Protein AF-A0A2Z6MG93-F1 (afdb_monomer_lite)

Secondary structure (DSSP, 8-state):
------TT----TTHHHH--TTTT-SSPP--SSHHHHHHHHHHHHHHHHHHHHHHHS-HHHHS-HHHHHHHHHHHHHHHHHHHHHHHHHHHHS-HHHHH-GGGGHHHHHHHHHHHHHHHHS---HHHHHHHHHHHHHHH--TTHHHHHHHHHHHHHHHHHHHHHHTT-

Radius of gyration: 19.54 Å; chains: 1; bounding box: 42×48×61 Å

Foldseek 3Di:
DPDPPDPDDAQDQVLVVVADPQPLDDDDDDDDDPVRVVVVVVVVVVNVVSVCSLVVDDCPNNDDPVVVVVVVVLVVLLVVCVVVVVVLLVVQADVVCVVCVVVCVQLVVLLSSLLSCVVPPPDDSVVSLVVSLSSCSVPHDDCSSVSSSRSSVVSVVVVVVVVVVVVD

Sequence (168 aa):
MNERREAGYEFDNNKLLEYNHMSFGGPPVIVKTDEEANELLKNIQLESAIEEEVLAAPPKLVYSRLILRFTRKLLVAVRDRWDSHVPAINKVIPPSWQNEPGGKILELSILHLAMSEIAMLDTRHQIVINEAVDLAKRFCDGAAPRIINGCLRSFYRDLELEASNKRV

Organism: Trifolium subterraneum (NCBI:txid3900)

pLDDT: mean 88.38, std 11.36, range [34.81, 97.81]

InterPro domains:
  IPR006027 NusB/RsmB/TIM44 [PF01029] (104-157)
  IPR011605 NusB antitermination factor [PTHR11078] (1-163)
  IPR035926 NusB-like superfamily [G3DSA:1.10.940.10] (29-167)
  IPR035926 NusB-like superfamily [SSF48013] (63-160)

Structure (mmCIF, N/CA/C/O backbone):
data_AF-A0A2Z6MG93-F1
#
_entry.id   AF-A0A2Z6MG93-F1
#
loop_
_atom_site.group_PDB
_atom_site.id
_atom_site.type_symbol
_atom_site.label_atom_id
_atom_site.label_alt_id
_atom_site.label_comp_id
_atom_site.label_asym_id
_atom_site.label_entity_id
_atom_site.label_seq_id
_atom_site.pdbx_PDB_ins_code
_atom_site.Cartn_x
_atom_site.Cartn_y
_atom_site.Cartn_z
_atom_site.occupancy
_atom_site.B_iso_or_equiv
_atom_site.auth_seq_id
_atom_site.auth_comp_id
_atom_site.auth_asym_id
_atom_site.auth_atom_id
_atom_site.pdbx_PDB_model_num
ATOM 1 N N . MET A 1 1 ? 5.281 -18.670 11.951 1.00 34.81 1 MET A N 1
ATOM 2 C CA . MET A 1 1 ? 4.494 -19.775 12.532 1.00 34.81 1 MET A CA 1
ATOM 3 C C . MET A 1 1 ? 3.253 -19.107 13.099 1.00 34.81 1 MET A C 1
ATOM 5 O O . MET A 1 1 ? 3.373 -18.443 14.112 1.00 34.81 1 MET A O 1
ATOM 9 N N . ASN A 1 2 ? 2.123 -19.107 12.378 1.00 40.31 2 ASN A N 1
ATOM 10 C CA . ASN A 1 2 ? 0.874 -18.607 12.961 1.00 40.31 2 ASN A CA 1
ATOM 11 C C . ASN A 1 2 ? 0.477 -19.637 14.008 1.00 40.31 2 ASN A C 1
ATOM 13 O O . ASN A 1 2 ? -0.036 -20.699 13.645 1.00 40.31 2 ASN A O 1
ATOM 17 N N . GLU A 1 3 ? 0.782 -19.366 15.274 1.00 38.78 3 GLU A N 1
ATOM 18 C CA . GLU A 1 3 ? 0.130 -20.070 16.367 1.00 38.78 3 GLU A CA 1
ATOM 19 C C . GLU A 1 3 ? -1.368 -20.055 16.074 1.00 38.78 3 GLU A C 1
ATOM 21 O O . GLU A 1 3 ? -1.932 -19.033 15.664 1.00 38.78 3 GLU A O 1
ATOM 26 N N . ARG A 1 4 ? -1.990 -21.234 16.151 1.00 48.97 4 ARG A N 1
ATOM 27 C CA . ARG A 1 4 ? -3.434 -21.369 16.018 1.00 48.97 4 ARG A CA 1
ATOM 28 C C . ARG A 1 4 ? -4.021 -20.608 17.202 1.00 48.97 4 ARG A C 1
ATOM 30 O O . ARG A 1 4 ? -4.208 -21.212 18.250 1.00 48.97 4 ARG A O 1
ATOM 37 N N . ARG A 1 5 ? -4.261 -19.297 17.042 1.00 53.12 5 ARG A N 1
ATOM 38 C CA . ARG A 1 5 ? -5.193 -18.560 17.900 1.00 53.12 5 ARG A CA 1
ATOM 39 C C . ARG A 1 5 ? -6.425 -19.450 17.999 1.00 53.12 5 ARG A C 1
ATOM 41 O O . ARG A 1 5 ? -6.886 -19.974 16.985 1.00 53.12 5 ARG A O 1
ATOM 48 N N . GLU A 1 6 ? -6.742 -19.759 19.239 1.00 50.53 6 GLU A N 1
ATOM 49 C CA . GLU A 1 6 ? -7.122 -21.074 19.738 1.00 50.53 6 GLU A CA 1
ATOM 50 C C . GLU A 1 6 ? -8.344 -21.674 19.034 1.00 50.53 6 GLU A C 1
ATOM 52 O O . GLU A 1 6 ? -9.110 -20.981 18.363 1.00 50.53 6 GLU A O 1
ATOM 57 N N . ALA A 1 7 ? -8.545 -22.985 19.185 1.00 52.94 7 ALA A N 1
ATOM 58 C CA . ALA A 1 7 ? -9.820 -23.602 18.841 1.00 52.94 7 ALA A CA 1
ATOM 59 C C . ALA A 1 7 ? -10.944 -22.866 19.603 1.00 52.94 7 ALA A C 1
ATOM 61 O O . ALA A 1 7 ? -11.129 -23.109 20.789 1.00 52.94 7 ALA A O 1
ATOM 62 N N . GLY A 1 8 ? -11.633 -21.933 18.934 1.00 69.25 8 GLY A N 1
ATOM 63 C CA . GLY A 1 8 ? -12.656 -21.074 19.542 1.00 69.25 8 GLY A CA 1
ATOM 64 C C . GLY A 1 8 ? -12.549 -19.569 19.254 1.00 69.25 8 GLY A C 1
ATOM 65 O O . GLY A 1 8 ? -13.486 -18.859 19.599 1.00 69.25 8 GLY A O 1
ATOM 66 N N . TYR A 1 9 ? -11.481 -19.055 18.622 1.00 77.94 9 TYR A N 1
ATOM 67 C CA . TYR A 1 9 ? -11.436 -17.631 18.245 1.00 77.94 9 TYR A CA 1
ATOM 68 C C . TYR A 1 9 ? -12.468 -17.321 17.148 1.00 77.94 9 TYR A C 1
ATOM 70 O O . TYR A 1 9 ? -12.316 -17.742 15.997 1.00 77.94 9 TYR A O 1
ATOM 78 N N . GLU A 1 10 ? -13.503 -16.569 17.513 1.00 81.88 10 GLU A N 1
ATOM 79 C CA . GLU A 1 10 ? -14.532 -16.055 16.615 1.00 81.88 10 GLU A CA 1
ATOM 80 C C . GLU A 1 10 ? -14.309 -14.554 16.412 1.00 81.88 10 GLU A C 1
ATOM 82 O O . GLU A 1 10 ? -14.205 -13.791 17.370 1.00 81.88 10 GLU A O 1
ATOM 87 N N . PHE A 1 11 ? -14.170 -14.141 15.154 1.00 86.62 11 PHE A N 1
ATOM 88 C CA . PHE A 1 11 ? -13.972 -12.740 14.806 1.00 86.62 11 PHE A CA 1
ATOM 89 C C . PHE A 1 11 ? -15.325 -12.022 14.751 1.00 86.62 11 PHE A C 1
ATOM 91 O O . PHE A 1 11 ? -16.238 -12.473 14.054 1.00 86.62 11 PHE A O 1
ATOM 98 N N . ASP A 1 12 ? -15.446 -10.901 15.462 1.00 88.69 12 ASP A N 1
ATOM 99 C CA . ASP A 1 12 ? -16.655 -10.082 15.441 1.00 88.69 12 ASP A CA 1
ATOM 100 C C . ASP A 1 12 ? -16.754 -9.296 14.127 1.00 88.69 12 ASP A C 1
ATOM 102 O O . ASP A 1 12 ? -16.085 -8.283 13.917 1.00 88.69 12 ASP A O 1
ATOM 106 N N . ASN A 1 13 ? -17.629 -9.760 13.234 1.00 85.81 13 ASN A N 1
ATOM 107 C CA . ASN A 1 13 ? -17.832 -9.146 11.923 1.00 85.81 13 ASN A CA 1
ATOM 108 C C . ASN A 1 13 ? -18.369 -7.708 11.995 1.00 85.81 13 ASN A C 1
ATOM 110 O O . ASN A 1 13 ? -18.194 -6.970 11.026 1.00 85.81 13 ASN A O 1
ATOM 114 N N . ASN A 1 14 ? -18.983 -7.281 13.106 1.00 88.19 14 ASN A N 1
ATOM 115 C CA . ASN A 1 14 ? -19.443 -5.894 13.245 1.00 88.19 14 ASN A CA 1
ATOM 116 C C . ASN A 1 14 ? -18.271 -4.909 13.209 1.00 88.19 14 ASN A C 1
ATOM 118 O O . ASN A 1 14 ? -18.403 -3.810 12.674 1.00 88.19 14 ASN A O 1
ATOM 122 N N . LYS A 1 15 ? -17.084 -5.339 13.649 1.00 86.19 15 LYS A N 1
ATOM 123 C CA . LYS A 1 15 ? -15.869 -4.516 13.627 1.00 86.19 15 LYS A CA 1
ATOM 124 C C . LYS A 1 15 ? -15.422 -4.159 12.217 1.00 86.19 15 LYS A C 1
ATOM 126 O O . LYS A 1 15 ? -14.791 -3.130 12.031 1.00 86.19 15 LYS A O 1
ATOM 131 N N . LEU A 1 16 ? -15.802 -4.940 11.202 1.00 85.38 16 LEU A N 1
ATOM 132 C CA . LEU A 1 16 ? -15.556 -4.576 9.802 1.00 85.38 16 LEU A CA 1
ATOM 133 C C . LEU A 1 16 ? -16.449 -3.441 9.302 1.00 85.38 16 LEU A C 1
ATOM 135 O O . LEU A 1 16 ? -16.074 -2.772 8.345 1.00 85.38 16 LEU A O 1
ATOM 139 N N . LEU A 1 17 ? -17.620 -3.241 9.912 1.00 86.25 17 LEU A N 1
ATOM 140 C CA . LEU A 1 17 ? -18.506 -2.125 9.579 1.00 86.25 17 LEU A CA 1
ATOM 141 C C . LEU A 1 17 ? -17.999 -0.819 10.197 1.00 86.25 17 LEU A C 1
ATOM 143 O O . LEU A 1 17 ? -18.162 0.241 9.601 1.00 86.25 17 LEU A O 1
ATOM 147 N N . GLU A 1 18 ? -17.375 -0.910 11.370 1.00 87.38 18 GLU A N 1
ATOM 148 C CA . GLU A 1 18 ? -16.799 0.232 12.086 1.00 87.38 18 GLU A CA 1
ATOM 149 C C . GLU A 1 18 ? -15.379 0.569 11.608 1.00 87.38 18 GLU A C 1
ATOM 151 O O . GLU A 1 18 ? -14.949 1.718 11.683 1.00 87.38 18 GLU A O 1
ATOM 156 N N . TYR A 1 19 ? -14.648 -0.417 11.081 1.00 87.31 19 TYR A N 1
ATOM 157 C CA . TYR A 1 19 ? -13.279 -0.234 10.619 1.00 87.31 19 TYR A CA 1
ATOM 158 C C . TYR A 1 19 ? -13.198 0.676 9.389 1.00 87.31 19 TYR A C 1
ATOM 160 O O . TYR A 1 19 ? -13.468 0.279 8.250 1.00 87.31 19 TYR A O 1
ATOM 168 N N . ASN A 1 20 ? -12.727 1.900 9.616 1.00 85.69 20 ASN A N 1
ATOM 169 C CA . ASN A 1 20 ? -12.443 2.858 8.563 1.00 85.69 20 ASN A CA 1
ATOM 170 C C . ASN A 1 20 ? -10.953 2.857 8.197 1.00 85.69 20 ASN A C 1
ATOM 172 O O . ASN A 1 20 ? -10.141 3.581 8.767 1.00 85.69 20 ASN A O 1
ATOM 176 N N . HIS A 1 21 ? -10.603 2.097 7.163 1.00 78.00 21 HIS A N 1
ATOM 177 C CA . HIS A 1 21 ? -9.246 2.045 6.620 1.00 78.00 21 HIS A CA 1
ATOM 178 C C . HIS A 1 21 ? -8.801 3.313 5.871 1.00 78.00 21 HIS A C 1
ATOM 180 O O . HIS A 1 21 ? -7.776 3.233 5.204 1.00 78.00 21 HIS A O 1
ATOM 186 N N . MET A 1 22 ? -9.545 4.424 5.925 1.00 77.81 22 MET A N 1
ATOM 187 C CA . MET A 1 22 ? -9.212 5.713 5.298 1.00 77.81 22 MET A CA 1
ATOM 188 C C . MET A 1 22 ? -9.252 6.891 6.292 1.00 77.81 22 MET A C 1
ATOM 190 O O . MET A 1 22 ? -9.157 8.044 5.868 1.00 77.81 22 MET A O 1
ATOM 194 N N . SER A 1 23 ? -9.373 6.640 7.605 1.00 75.75 23 SER A N 1
ATOM 195 C CA . SER A 1 23 ? -9.494 7.697 8.631 1.00 75.75 23 SER A CA 1
ATOM 196 C C . SER A 1 23 ? -8.257 8.600 8.763 1.00 75.75 23 SER A C 1
ATOM 198 O O . SER A 1 23 ? -8.357 9.726 9.238 1.00 75.75 23 SER A O 1
ATOM 200 N N . PHE A 1 24 ? -7.096 8.158 8.276 1.00 69.12 24 PHE A N 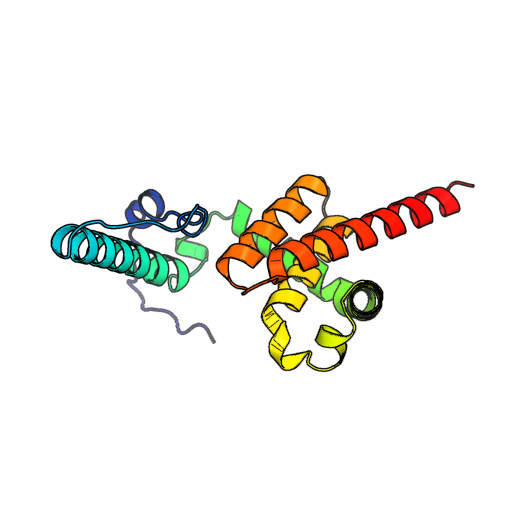1
ATOM 201 C CA . PHE A 1 24 ? -5.834 8.917 8.278 1.00 69.12 24 PHE A CA 1
ATOM 202 C C . PHE A 1 24 ? -5.750 9.999 7.188 1.00 69.12 24 PHE A C 1
ATOM 204 O O . PHE A 1 24 ? -4.788 10.767 7.146 1.00 69.12 24 PHE A O 1
ATOM 211 N N . GLY A 1 25 ? -6.715 10.060 6.267 1.00 63.94 25 GLY A N 1
ATOM 212 C CA . GLY A 1 25 ? -6.763 11.093 5.236 1.00 63.94 25 GLY A CA 1
ATOM 213 C C . GLY A 1 25 ? -7.520 12.337 5.701 1.00 63.94 25 GLY A C 1
ATOM 214 O O . GLY A 1 25 ? -8.681 12.246 6.080 1.00 63.94 25 GLY A O 1
ATOM 215 N N . GLY A 1 26 ? -6.916 13.523 5.599 1.00 71.00 26 GLY A N 1
ATOM 216 C CA . GLY A 1 26 ? -7.633 14.781 5.838 1.00 71.00 26 GLY A CA 1
ATOM 217 C C . GLY A 1 26 ? -6.727 15.965 6.180 1.00 71.00 26 GLY A C 1
ATOM 218 O O . GLY A 1 26 ? -5.528 15.783 6.404 1.00 71.00 26 GLY A O 1
ATOM 219 N N . PRO A 1 27 ? -7.264 17.199 6.188 1.00 76.19 27 PRO A N 1
ATOM 220 C CA . PRO A 1 27 ? -6.563 18.335 6.771 1.00 76.19 27 PRO A CA 1
ATOM 221 C C . PRO A 1 27 ? -6.372 18.122 8.285 1.00 76.19 27 PRO A C 1
ATOM 223 O O . PRO A 1 27 ? -7.171 17.415 8.902 1.00 76.19 27 PRO A O 1
ATOM 226 N N . PRO A 1 28 ? -5.355 18.752 8.902 1.00 81.88 28 PRO A N 1
ATOM 227 C CA . PRO A 1 28 ? -5.174 18.699 10.349 1.00 81.88 28 PRO A CA 1
ATOM 228 C C . PRO A 1 28 ? -6.451 19.112 11.089 1.00 81.88 28 PRO A C 1
ATOM 230 O O . PRO A 1 28 ? -7.027 20.165 10.799 1.00 81.88 28 PRO A O 1
ATOM 233 N N . VAL A 1 29 ? -6.883 18.288 12.044 1.00 86.06 29 VAL A N 1
ATOM 234 C CA . VAL A 1 29 ? -8.035 18.588 12.901 1.00 86.06 29 VAL A CA 1
ATOM 235 C C . VAL A 1 29 ? -7.617 19.639 13.928 1.00 86.06 29 VAL A C 1
ATOM 237 O O . VAL A 1 29 ? -6.614 19.473 14.620 1.00 86.06 29 VAL A O 1
ATOM 240 N N . ILE A 1 30 ? -8.374 20.734 14.012 1.00 88.81 30 ILE A N 1
ATOM 241 C CA . ILE A 1 30 ? -8.132 21.830 14.957 1.00 88.81 30 ILE A CA 1
ATOM 242 C C . ILE A 1 30 ? -9.220 21.779 16.027 1.00 88.81 30 ILE A C 1
ATOM 244 O O . ILE A 1 30 ? -10.403 21.845 15.699 1.00 88.81 30 ILE A O 1
ATOM 248 N N . VAL A 1 31 ? -8.809 21.700 17.290 1.00 92.25 31 VAL A N 1
ATOM 249 C CA . VAL A 1 31 ? -9.688 21.747 18.469 1.00 92.25 31 VAL A CA 1
ATOM 250 C C . VAL A 1 31 ? -9.575 23.111 19.147 1.00 92.25 31 VAL A C 1
ATOM 252 O O . VAL A 1 31 ? -8.511 23.735 19.110 1.00 92.25 31 VAL A O 1
ATOM 255 N N . LYS A 1 32 ? -10.674 23.612 19.718 1.00 92.06 32 LYS A N 1
ATOM 256 C CA . LYS A 1 32 ? -10.724 24.928 20.378 1.00 92.06 32 LYS A CA 1
ATOM 257 C C . LYS A 1 32 ? -10.681 24.831 21.898 1.00 92.06 32 LYS A C 1
ATOM 259 O O . LYS A 1 32 ? -10.263 25.799 22.531 1.00 92.06 32 LYS A O 1
ATOM 264 N N . THR A 1 33 ? -11.118 23.710 22.469 1.00 96.31 33 THR A N 1
ATOM 265 C CA . THR A 1 33 ? -11.133 23.485 23.920 1.00 96.31 33 THR A CA 1
ATOM 266 C C . THR A 1 33 ? -10.472 22.166 24.301 1.00 96.31 33 THR A C 1
ATOM 268 O O . THR A 1 33 ? -10.325 21.260 23.475 1.00 96.31 33 THR A O 1
ATOM 271 N N . ASP A 1 34 ? -10.088 22.054 25.572 1.00 93.81 34 ASP A N 1
ATOM 272 C CA . ASP A 1 34 ? -9.527 20.820 26.120 1.00 93.81 34 ASP A CA 1
ATOM 273 C C . ASP A 1 34 ? -10.574 19.695 26.161 1.00 93.81 34 ASP A C 1
ATOM 275 O O . ASP A 1 34 ? -10.22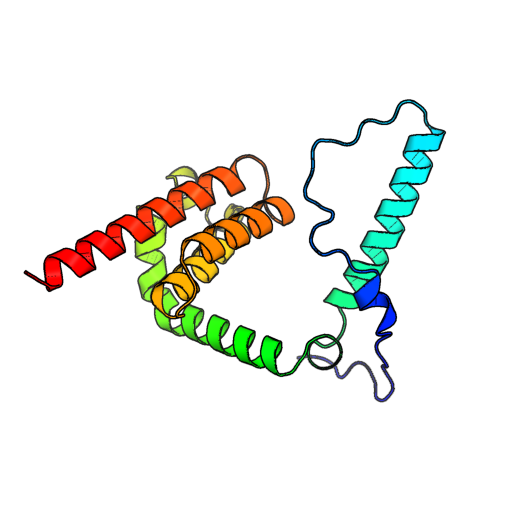5 18.525 25.999 1.00 93.81 34 ASP A O 1
ATOM 279 N N . GLU A 1 35 ? -11.867 20.010 26.327 1.00 93.81 35 GLU A N 1
ATOM 280 C CA . GLU A 1 35 ? -12.928 19.000 26.233 1.00 93.81 35 GLU A CA 1
ATOM 281 C C . GLU A 1 35 ? -13.015 18.392 24.828 1.00 93.81 35 GLU A C 1
ATOM 283 O O . GLU A 1 35 ? -13.029 17.167 24.703 1.00 93.81 35 GLU A O 1
ATOM 288 N N . GLU A 1 36 ? -13.002 19.222 23.778 1.00 93.69 36 GLU A N 1
ATOM 289 C CA . GLU A 1 36 ? -12.997 18.757 22.382 1.00 93.69 36 GLU A CA 1
ATOM 290 C C . GLU A 1 36 ? -11.753 17.905 22.081 1.00 93.69 36 GLU A C 1
ATOM 292 O O . GLU A 1 36 ? -11.842 16.874 21.411 1.00 93.69 36 GLU A O 1
ATOM 297 N N . ALA A 1 37 ? -10.591 18.304 22.611 1.00 93.06 37 ALA A N 1
ATOM 298 C CA . ALA A 1 37 ? -9.346 17.552 22.473 1.00 93.06 37 ALA A CA 1
ATOM 299 C C . ALA A 1 37 ? -9.435 16.162 23.123 1.00 93.06 37 ALA A C 1
ATOM 301 O O . ALA A 1 37 ? -9.023 15.165 22.526 1.00 93.06 37 ALA A O 1
ATOM 302 N N . ASN A 1 38 ? -10.000 16.086 24.330 1.00 94.50 38 ASN A N 1
ATOM 303 C CA . ASN A 1 38 ? -10.178 14.831 25.057 1.00 94.50 38 ASN A CA 1
ATOM 304 C C . ASN A 1 38 ? -11.185 13.901 24.367 1.00 94.50 38 ASN A C 1
ATOM 306 O O . ASN A 1 38 ? -10.961 12.690 24.306 1.00 94.50 38 ASN A O 1
ATOM 310 N N . GLU A 1 39 ? -12.277 14.446 23.826 1.00 94.00 39 GLU A N 1
ATOM 311 C CA . GLU A 1 39 ? -13.261 13.669 23.067 1.00 94.00 39 GLU A CA 1
ATOM 312 C C . GLU A 1 39 ? -12.653 13.102 21.777 1.00 94.00 39 GLU A C 1
ATOM 314 O O . GLU A 1 39 ? -12.790 11.909 21.498 1.00 94.00 39 GLU A O 1
ATOM 319 N N . LEU A 1 40 ? -11.899 13.920 21.035 1.00 92.00 40 LEU A N 1
ATOM 320 C CA . LEU A 1 40 ? -11.187 13.477 19.838 1.00 92.00 40 LEU A CA 1
ATOM 321 C C . LEU A 1 40 ? -10.188 12.358 20.156 1.00 92.00 40 LEU A C 1
ATOM 323 O O . LEU A 1 40 ? -10.146 11.348 19.456 1.00 92.00 40 LEU A O 1
ATOM 327 N N . LEU A 1 41 ? -9.413 12.509 21.231 1.00 91.81 41 LEU A N 1
ATOM 328 C CA . LEU A 1 41 ? -8.432 11.511 21.649 1.00 91.81 41 LEU A CA 1
ATOM 329 C C . LEU A 1 41 ? -9.099 10.181 22.023 1.00 91.81 41 LEU A C 1
ATOM 331 O O . LEU A 1 41 ? -8.605 9.119 21.644 1.00 91.81 41 LEU A O 1
ATOM 335 N N . LYS A 1 42 ? -10.252 10.231 22.698 1.00 93.88 42 LYS A N 1
ATOM 336 C CA . LYS A 1 42 ? -11.055 9.041 23.000 1.00 93.88 42 LYS A CA 1
ATOM 337 C C . LYS A 1 42 ? -11.536 8.342 21.724 1.00 93.88 42 LYS A C 1
ATOM 339 O O . LYS A 1 42 ? -11.457 7.118 21.645 1.00 93.88 42 LYS A O 1
ATOM 344 N N . ASN A 1 43 ? -11.995 9.094 20.725 1.00 90.88 43 ASN A N 1
ATOM 345 C CA . ASN A 1 43 ? -12.442 8.527 19.450 1.00 90.88 43 ASN A CA 1
ATOM 346 C C . ASN A 1 43 ? -11.285 7.870 18.685 1.00 90.88 43 ASN A C 1
ATOM 348 O O . ASN A 1 43 ? -11.423 6.736 18.238 1.00 90.88 43 ASN A O 1
ATOM 352 N N . ILE A 1 44 ? -10.118 8.521 18.630 1.00 90.12 44 ILE A N 1
ATOM 353 C CA . ILE A 1 44 ? -8.905 7.959 18.013 1.00 90.12 44 ILE A CA 1
ATOM 354 C C . ILE A 1 44 ? -8.499 6.645 18.695 1.00 90.12 44 ILE A C 1
ATOM 356 O O . ILE A 1 44 ? -8.142 5.680 18.023 1.00 90.12 44 ILE A O 1
ATOM 360 N N . GLN A 1 45 ? -8.568 6.578 20.027 1.00 92.44 45 GLN A N 1
ATOM 361 C CA . GLN A 1 45 ? -8.262 5.350 20.766 1.00 92.44 45 GLN A CA 1
ATOM 362 C C . GLN A 1 45 ? -9.243 4.215 20.447 1.00 92.44 45 GLN A C 1
ATOM 364 O O . GLN A 1 45 ? -8.817 3.070 20.303 1.00 92.44 45 GLN A O 1
ATOM 369 N N . LEU A 1 46 ? -10.538 4.521 20.318 1.00 91.44 46 LEU A N 1
ATOM 370 C CA . LEU A 1 46 ? -11.551 3.537 19.930 1.00 91.44 46 LEU A CA 1
ATOM 371 C C . LEU A 1 46 ? -11.309 3.016 18.507 1.00 91.44 46 LEU A C 1
ATOM 373 O O . LEU A 1 46 ? -11.294 1.804 18.300 1.00 91.44 46 LEU A O 1
ATOM 377 N N . GLU A 1 47 ? -11.049 3.910 17.550 1.00 90.38 47 GLU A N 1
ATOM 378 C CA . GLU A 1 47 ? -10.711 3.535 16.171 1.00 90.38 47 GLU A CA 1
ATOM 379 C C . GLU A 1 47 ? -9.444 2.672 16.112 1.00 90.38 47 GLU A C 1
ATOM 381 O O . GLU A 1 47 ? -9.427 1.635 15.446 1.00 90.38 47 GLU A O 1
ATOM 386 N N . SER A 1 48 ? -8.407 3.050 16.867 1.00 90.38 48 SER A N 1
ATOM 387 C CA . SER A 1 48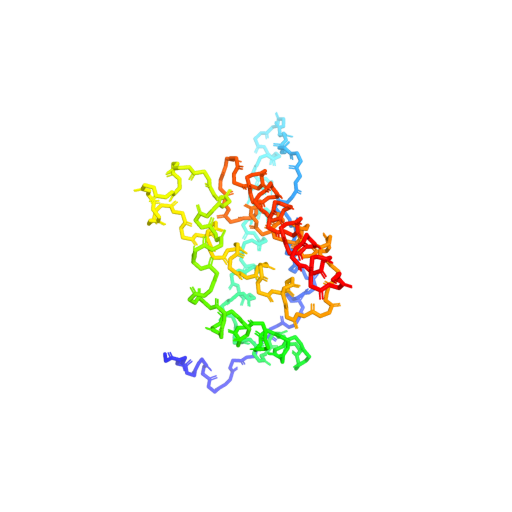 ? -7.154 2.297 16.946 1.00 90.38 48 SER A CA 1
ATOM 388 C C . SER A 1 48 ? -7.354 0.891 17.518 1.00 90.38 48 SER A C 1
ATOM 390 O O . SER A 1 48 ? -6.692 -0.040 17.064 1.00 90.38 48 SER A O 1
ATOM 392 N N . ALA A 1 49 ? -8.251 0.715 18.493 1.00 91.81 49 ALA A N 1
ATOM 393 C CA . ALA A 1 49 ? -8.544 -0.595 19.074 1.00 91.81 49 ALA A CA 1
ATOM 394 C C . ALA A 1 49 ? -9.253 -1.519 18.068 1.00 91.81 49 ALA A C 1
ATOM 396 O O . ALA A 1 49 ? -8.924 -2.702 17.966 1.00 91.81 49 ALA A O 1
ATOM 397 N N . ILE A 1 50 ? -10.193 -0.972 17.290 1.00 91.44 50 ILE A N 1
ATOM 398 C CA . ILE A 1 50 ? -10.871 -1.703 16.210 1.00 91.44 50 ILE A CA 1
ATOM 399 C C . ILE A 1 50 ? -9.857 -2.110 15.137 1.00 91.44 50 ILE A C 1
ATOM 401 O O . ILE A 1 50 ? -9.839 -3.260 14.697 1.00 91.44 50 ILE A O 1
ATOM 405 N N . GLU A 1 51 ? -8.993 -1.181 14.729 1.00 89.88 51 GLU A N 1
ATOM 406 C CA . GLU A 1 51 ? -7.944 -1.442 13.748 1.00 89.88 51 GLU A CA 1
ATOM 407 C C . GLU A 1 51 ? -6.990 -2.552 14.204 1.00 89.88 51 GLU A C 1
ATOM 409 O O . GLU A 1 51 ? -6.728 -3.479 13.435 1.00 89.88 51 GLU A O 1
ATOM 414 N N . GLU A 1 52 ? -6.499 -2.497 15.445 1.00 90.69 52 GLU A N 1
ATOM 415 C CA . GLU A 1 52 ? -5.610 -3.522 15.998 1.00 90.69 52 GLU A CA 1
ATOM 416 C C . GLU A 1 52 ? -6.248 -4.912 15.924 1.00 90.69 52 GLU A C 1
ATOM 418 O O . GLU A 1 52 ? -5.611 -5.876 15.492 1.00 90.69 52 GLU A O 1
ATOM 423 N N . GLU A 1 53 ? -7.523 -5.021 16.284 1.00 90.06 53 GLU A N 1
ATOM 424 C CA . GLU A 1 53 ? -8.231 -6.291 16.251 1.00 90.06 53 GLU A CA 1
ATOM 425 C C . GLU A 1 53 ? -8.400 -6.838 14.834 1.00 90.06 53 GLU A C 1
ATOM 427 O O . GLU A 1 53 ? -8.129 -8.019 14.593 1.00 90.06 53 GLU A O 1
ATOM 432 N N . VAL A 1 54 ? -8.796 -5.983 13.886 1.00 89.88 54 VAL A N 1
ATOM 433 C CA . VAL A 1 54 ? -8.932 -6.358 12.472 1.00 89.88 54 VAL A CA 1
ATOM 434 C C . VAL A 1 54 ? -7.587 -6.813 11.900 1.00 89.88 54 VAL A C 1
ATOM 436 O O . VAL A 1 54 ? -7.528 -7.837 11.216 1.00 89.88 54 VAL A O 1
ATOM 439 N N . LEU A 1 55 ? -6.500 -6.090 12.192 1.00 87.25 55 LEU A N 1
ATOM 440 C CA . LEU A 1 55 ? -5.161 -6.393 11.674 1.00 87.25 55 LEU A CA 1
ATOM 441 C C . LEU A 1 55 ? -4.531 -7.628 12.331 1.00 87.25 55 LEU A C 1
ATOM 443 O O . LEU A 1 55 ? -3.784 -8.362 11.680 1.00 87.25 55 LEU A O 1
ATOM 447 N N . ALA A 1 56 ? -4.825 -7.878 13.607 1.00 88.31 56 ALA A N 1
ATOM 448 C CA . ALA A 1 56 ? -4.308 -9.031 14.332 1.00 88.31 56 ALA A CA 1
ATOM 449 C C . ALA A 1 56 ? -5.094 -10.320 14.035 1.00 88.31 56 ALA A C 1
ATOM 451 O O . ALA A 1 56 ? -4.577 -11.426 14.237 1.00 88.31 56 ALA A O 1
ATOM 452 N N . ALA A 1 57 ? -6.346 -10.205 13.591 1.00 89.75 57 ALA A N 1
ATOM 453 C CA . ALA A 1 57 ? -7.194 -11.347 13.299 1.00 89.75 57 ALA A CA 1
ATOM 454 C C . ALA A 1 57 ? -6.665 -12.172 12.103 1.00 89.75 57 ALA A C 1
ATOM 456 O O . ALA A 1 57 ? -6.116 -11.636 11.136 1.00 89.75 57 ALA A O 1
ATOM 457 N N . PRO A 1 58 ? -6.821 -13.512 12.119 1.00 88.75 58 PRO A N 1
ATOM 458 C CA . PRO A 1 58 ? -6.414 -14.352 11.000 1.00 88.75 58 PRO A CA 1
ATOM 459 C C . PRO A 1 58 ? -7.078 -13.900 9.686 1.00 88.75 58 PRO A C 1
ATOM 461 O O . PRO A 1 58 ? -8.308 -13.910 9.603 1.00 88.75 58 PRO A O 1
ATOM 464 N N . PRO A 1 59 ? -6.320 -13.633 8.602 1.00 88.75 59 PRO A N 1
ATOM 465 C CA . PRO A 1 59 ? -6.882 -13.087 7.361 1.00 88.75 59 PRO A CA 1
ATOM 466 C C . PRO A 1 59 ? -8.025 -13.908 6.747 1.00 88.75 59 PRO A C 1
ATOM 468 O O . PRO A 1 59 ? -8.860 -13.373 6.031 1.00 88.75 59 PRO A O 1
ATOM 471 N N . LYS A 1 60 ? -8.074 -15.220 7.020 1.00 89.00 60 LYS A N 1
ATOM 472 C CA . LYS A 1 60 ? -9.140 -16.124 6.554 1.00 89.00 60 LYS A CA 1
ATOM 473 C C . LYS A 1 60 ? -10.491 -15.912 7.243 1.00 89.00 60 LYS A C 1
ATOM 475 O O . LYS A 1 60 ? -11.488 -16.371 6.698 1.00 89.00 60 LYS A O 1
ATOM 480 N N . LEU A 1 61 ? -10.493 -15.308 8.430 1.00 87.81 61 LEU A N 1
ATOM 481 C CA . LEU A 1 61 ? -11.696 -14.974 9.192 1.00 87.81 61 LEU A CA 1
ATOM 482 C C . LEU A 1 61 ? -12.194 -13.566 8.854 1.00 87.81 61 LEU A C 1
ATOM 484 O O . LEU A 1 61 ? -13.392 -13.331 8.877 1.00 87.81 61 LEU A O 1
ATOM 488 N N . VAL A 1 62 ? -11.275 -12.670 8.489 1.00 88.25 62 VAL A N 1
ATOM 489 C CA . VAL A 1 62 ? -11.556 -11.255 8.209 1.00 88.25 62 VAL A CA 1
ATOM 490 C C . VAL A 1 62 ? -11.915 -11.018 6.740 1.00 88.25 62 VAL A C 1
ATOM 492 O O . VAL A 1 62 ? -12.875 -10.322 6.422 1.00 88.25 62 VAL A O 1
ATOM 495 N N . TYR A 1 63 ? -11.143 -11.589 5.811 1.00 86.56 63 TYR A N 1
ATOM 496 C CA . TYR A 1 63 ? -11.224 -11.244 4.392 1.00 86.56 63 TYR A CA 1
ATOM 497 C C . TYR A 1 63 ? -11.857 -12.347 3.548 1.00 86.56 63 TYR A C 1
ATOM 499 O O . TYR A 1 63 ? -11.647 -13.547 3.746 1.00 86.56 63 TYR A O 1
ATOM 507 N N . SER A 1 64 ? -12.583 -11.929 2.509 1.00 90.31 64 SER A N 1
ATOM 508 C CA . SER A 1 64 ? -13.210 -12.853 1.567 1.00 90.31 64 SER A CA 1
ATOM 509 C C . SER A 1 64 ? -12.177 -13.672 0.781 1.00 90.31 64 SER A C 1
ATOM 511 O O . SER A 1 64 ? -11.046 -13.248 0.522 1.00 90.31 64 SER A O 1
ATOM 513 N N . ARG A 1 65 ? -12.593 -14.852 0.296 1.00 91.88 65 ARG A N 1
ATOM 514 C CA . ARG A 1 65 ? -11.749 -15.707 -0.562 1.00 91.88 65 ARG A CA 1
ATOM 515 C C . ARG A 1 65 ? -11.243 -14.981 -1.811 1.00 91.88 65 ARG A C 1
ATOM 517 O O . ARG A 1 65 ? -10.158 -15.303 -2.294 1.00 91.88 65 ARG A O 1
ATOM 524 N N . LEU A 1 66 ? -12.021 -14.032 -2.339 1.00 93.12 66 LEU A N 1
ATOM 525 C CA . LEU A 1 66 ? -11.639 -13.234 -3.501 1.00 93.12 66 LEU A CA 1
ATOM 526 C C . LEU A 1 66 ? -10.417 -12.365 -3.189 1.00 93.12 66 LEU A C 1
ATOM 528 O O . LEU A 1 66 ? -9.432 -12.446 -3.923 1.00 93.12 66 LEU A O 1
ATOM 532 N N . ILE A 1 67 ? -10.466 -11.615 -2.084 1.00 91.38 67 ILE A N 1
ATOM 533 C CA . ILE A 1 67 ? -9.371 -10.749 -1.631 1.00 91.38 67 ILE A CA 1
ATOM 534 C C . ILE A 1 67 ? -8.131 -11.585 -1.337 1.00 91.38 67 ILE A C 1
ATOM 536 O O . ILE A 1 67 ? -7.078 -11.332 -1.906 1.00 91.38 67 ILE A O 1
ATOM 540 N N . LEU A 1 68 ? -8.262 -12.673 -0.577 1.00 93.31 68 LEU A N 1
ATOM 541 C CA . LEU A 1 68 ? -7.125 -13.544 -0.256 1.00 93.31 68 LEU A CA 1
ATOM 542 C C . LEU A 1 68 ? -6.460 -14.142 -1.505 1.00 93.31 68 LEU A C 1
ATOM 544 O O . LEU A 1 68 ? -5.236 -14.296 -1.562 1.00 93.31 68 LEU A O 1
ATOM 548 N N . ARG A 1 69 ? -7.256 -14.490 -2.523 1.00 94.44 69 ARG A N 1
ATOM 549 C CA . ARG A 1 69 ? -6.736 -14.970 -3.808 1.00 94.44 69 ARG A CA 1
ATOM 550 C C . ARG A 1 69 ? -6.028 -13.853 -4.570 1.00 94.44 69 ARG A C 1
ATOM 552 O O . ARG A 1 69 ? -4.989 -14.120 -5.170 1.00 94.44 69 ARG A O 1
ATOM 559 N N . PHE A 1 70 ? -6.574 -12.641 -4.556 1.00 92.06 70 PHE A N 1
ATOM 560 C CA . PHE A 1 70 ? -5.952 -11.472 -5.170 1.00 92.06 70 PHE A CA 1
ATOM 561 C C . PHE A 1 70 ? -4.625 -11.118 -4.486 1.00 92.06 70 PHE A C 1
ATOM 563 O O . PHE A 1 70 ? -3.599 -11.085 -5.157 1.00 92.06 70 PHE A O 1
ATOM 570 N N . THR A 1 71 ? -4.601 -11.003 -3.155 1.00 93.38 71 THR A N 1
ATOM 571 C CA . THR A 1 71 ? -3.383 -10.753 -2.371 1.00 93.38 71 THR A CA 1
ATOM 572 C C . THR A 1 71 ? -2.305 -11.792 -2.666 1.00 93.38 71 THR A C 1
ATOM 574 O O . THR A 1 71 ? -1.149 -11.445 -2.878 1.00 93.38 71 THR A O 1
ATOM 577 N N . ARG A 1 72 ? -2.669 -13.080 -2.770 1.00 94.81 72 ARG A N 1
ATOM 578 C CA . ARG A 1 72 ? -1.719 -14.127 -3.177 1.00 94.81 72 ARG A CA 1
ATOM 579 C C . ARG A 1 72 ? -1.139 -13.873 -4.570 1.00 94.81 72 ARG A C 1
ATOM 581 O O . ARG A 1 72 ? 0.060 -14.056 -4.746 1.00 94.81 72 ARG A O 1
ATOM 588 N N . LYS A 1 73 ? -1.967 -13.501 -5.552 1.00 94.75 73 LYS A N 1
ATOM 589 C CA . LYS A 1 73 ? -1.493 -13.186 -6.910 1.00 94.75 73 LYS A CA 1
ATOM 590 C C . LYS A 1 73 ? -0.526 -12.005 -6.898 1.00 94.75 73 LYS A C 1
ATOM 592 O O . LYS A 1 73 ? 0.522 -12.101 -7.523 1.00 94.75 73 LYS A O 1
ATOM 597 N N . LEU A 1 74 ? -0.850 -10.947 -6.154 1.00 94.69 74 LEU A N 1
ATOM 598 C CA . LEU A 1 74 ? 0.011 -9.776 -6.015 1.00 94.69 74 LEU A CA 1
ATOM 599 C C . LEU A 1 74 ? 1.365 -10.143 -5.394 1.00 94.69 74 LEU A C 1
ATOM 601 O O . LEU A 1 74 ? 2.403 -9.808 -5.951 1.00 94.69 74 LEU A O 1
ATOM 605 N N . LEU A 1 75 ? 1.374 -10.910 -4.299 1.00 94.69 75 LEU A N 1
ATOM 606 C CA . LEU A 1 75 ? 2.617 -11.359 -3.659 1.00 94.69 75 LEU A CA 1
ATOM 607 C C . LEU A 1 75 ? 3.480 -12.228 -4.583 1.00 94.69 75 LEU A C 1
ATOM 609 O O . LEU A 1 75 ? 4.703 -12.112 -4.574 1.00 94.69 75 LEU A O 1
ATOM 613 N N . VAL A 1 76 ? 2.853 -13.088 -5.391 1.00 95.31 76 VAL A N 1
ATOM 614 C CA . VAL A 1 76 ? 3.563 -13.875 -6.409 1.00 95.31 76 VAL A CA 1
ATOM 615 C C . VAL A 1 76 ? 4.166 -12.960 -7.476 1.00 95.31 76 VAL A C 1
ATOM 617 O O . VAL A 1 76 ? 5.343 -13.113 -7.780 1.00 95.31 76 VAL A O 1
ATOM 620 N N . ALA A 1 77 ? 3.417 -11.972 -7.976 1.00 9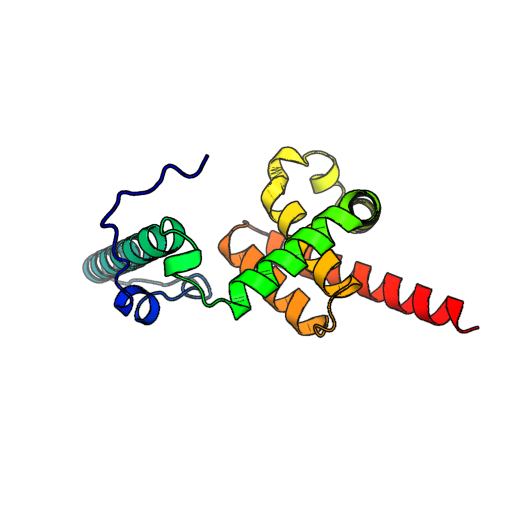4.44 77 ALA A N 1
ATOM 621 C CA . ALA A 1 77 ? 3.928 -11.002 -8.947 1.00 94.44 77 ALA A CA 1
ATOM 622 C C . ALA A 1 77 ? 5.127 -10.205 -8.401 1.00 94.44 77 ALA A C 1
ATOM 624 O O . ALA A 1 77 ? 6.121 -10.037 -9.105 1.00 94.44 77 ALA A O 1
ATOM 625 N N . VAL A 1 78 ? 5.069 -9.780 -7.132 1.00 94.88 78 VAL A N 1
ATOM 626 C CA . VAL A 1 78 ? 6.187 -9.099 -6.455 1.00 94.88 78 VAL A CA 1
ATOM 627 C C . VAL A 1 78 ? 7.414 -9.993 -6.373 1.00 94.88 78 VAL A C 1
ATOM 629 O O . VAL A 1 78 ? 8.503 -9.567 -6.753 1.00 94.88 78 VAL A O 1
ATOM 632 N N . ARG A 1 79 ? 7.246 -11.236 -5.908 1.00 95.12 79 ARG A N 1
ATOM 633 C CA . ARG A 1 79 ? 8.342 -12.206 -5.806 1.00 95.12 79 ARG A CA 1
ATOM 634 C C . ARG A 1 79 ? 8.993 -12.449 -7.166 1.00 95.12 79 ARG A C 1
ATOM 636 O O . ARG A 1 79 ? 10.211 -12.401 -7.269 1.00 95.12 79 ARG A O 1
ATOM 643 N N . ASP A 1 80 ? 8.190 -12.696 -8.196 1.00 93.19 80 ASP A N 1
ATOM 644 C CA . ASP A 1 80 ? 8.682 -13.090 -9.520 1.00 93.19 80 ASP A CA 1
ATOM 645 C C . ASP A 1 80 ? 9.403 -11.941 -10.246 1.00 93.19 80 ASP A C 1
ATOM 647 O O . ASP A 1 80 ? 10.227 -12.181 -11.128 1.00 93.19 80 ASP A O 1
ATOM 651 N N . ARG A 1 81 ? 9.117 -10.686 -9.878 1.00 90.50 81 ARG A N 1
ATOM 652 C CA . ARG A 1 81 ? 9.728 -9.486 -10.469 1.00 90.50 81 ARG A CA 1
ATOM 653 C C . ARG A 1 81 ? 10.754 -8.804 -9.580 1.00 90.50 81 ARG A C 1
ATOM 655 O O . ARG A 1 81 ? 11.325 -7.806 -10.022 1.00 90.50 81 ARG A O 1
ATOM 662 N N . TRP A 1 82 ? 11.003 -9.318 -8.378 1.00 92.06 82 TRP A N 1
ATOM 663 C CA . TRP A 1 82 ? 11.847 -8.669 -7.377 1.00 92.06 82 TRP A CA 1
ATOM 664 C C . TRP A 1 82 ? 13.182 -8.191 -7.963 1.00 92.06 82 TRP A C 1
ATOM 666 O O . TRP A 1 82 ? 13.455 -6.990 -7.968 1.00 92.06 82 TRP A O 1
ATOM 676 N N . ASP A 1 83 ? 13.934 -9.104 -8.583 1.00 91.88 83 ASP A N 1
ATOM 677 C CA . ASP A 1 83 ? 15.259 -8.826 -9.151 1.00 91.88 83 ASP A CA 1
ATOM 678 C C . ASP A 1 83 ? 15.223 -7.803 -10.295 1.00 91.88 83 ASP A C 1
ATOM 680 O O . ASP A 1 83 ? 16.166 -7.040 -10.482 1.00 91.88 83 ASP A O 1
ATOM 684 N N . SER A 1 84 ? 14.118 -7.747 -11.045 1.00 90.06 84 SER A N 1
ATOM 685 C CA . SER A 1 84 ? 13.923 -6.759 -12.114 1.00 90.06 84 SER A CA 1
ATOM 686 C C . SER A 1 84 ? 13.453 -5.394 -11.601 1.00 90.06 84 SER A C 1
ATOM 688 O O . SER A 1 84 ? 13.745 -4.374 -12.222 1.00 90.06 84 SER A O 1
ATOM 690 N N . HIS A 1 85 ? 12.756 -5.348 -10.463 1.00 91.06 85 HIS A N 1
ATOM 691 C CA . HIS A 1 85 ? 12.275 -4.099 -9.877 1.00 91.06 85 HIS A CA 1
ATOM 692 C C . HIS A 1 85 ? 13.349 -3.354 -9.106 1.00 91.06 85 HIS A C 1
ATOM 694 O O . HIS A 1 85 ? 13.352 -2.132 -9.161 1.00 91.06 85 HIS A O 1
ATOM 700 N N . VAL A 1 86 ? 14.280 -4.041 -8.441 1.00 92.06 86 VAL A N 1
ATOM 701 C CA . VAL A 1 86 ? 15.387 -3.375 -7.731 1.00 92.06 86 VAL A CA 1
ATOM 702 C C . VAL A 1 86 ? 16.118 -2.347 -8.621 1.00 92.06 86 VAL A C 1
ATOM 704 O O . VAL A 1 86 ? 16.192 -1.178 -8.231 1.00 92.06 86 VAL A O 1
ATOM 707 N N . PRO A 1 87 ? 16.603 -2.691 -9.833 1.00 93.62 87 PRO A N 1
ATOM 708 C CA . PRO A 1 87 ? 17.243 -1.706 -10.704 1.00 93.62 87 PRO A CA 1
ATOM 709 C C . PRO A 1 87 ? 16.263 -0.650 -11.243 1.00 93.62 87 PRO A C 1
ATOM 711 O O . PRO A 1 87 ? 16.646 0.512 -11.379 1.00 93.62 87 PRO A O 1
ATOM 714 N N . ALA A 1 88 ? 15.002 -1.010 -11.513 1.00 93.44 88 ALA A N 1
ATOM 715 C CA . ALA A 1 88 ? 13.987 -0.059 -11.975 1.00 93.44 88 ALA A CA 1
ATOM 716 C C . ALA A 1 88 ? 13.658 1.002 -10.910 1.00 93.44 88 ALA A C 1
ATOM 718 O O . ALA A 1 88 ? 13.544 2.185 -11.221 1.00 93.44 88 ALA A O 1
ATOM 719 N N . ILE A 1 89 ? 13.573 0.589 -9.645 1.00 94.69 89 ILE A N 1
ATOM 720 C CA . ILE A 1 89 ? 13.374 1.462 -8.488 1.00 94.69 89 ILE A CA 1
ATOM 721 C C . ILE A 1 89 ? 14.582 2.379 -8.323 1.00 94.69 89 ILE A C 1
ATOM 723 O O . ILE A 1 89 ? 14.405 3.593 -8.268 1.00 94.69 89 ILE A O 1
ATOM 727 N N . ASN A 1 90 ? 15.804 1.837 -8.345 1.00 93.75 90 ASN A N 1
ATOM 728 C CA . ASN A 1 90 ? 17.033 2.632 -8.220 1.00 93.75 90 ASN A CA 1
ATOM 729 C C . ASN A 1 90 ? 17.165 3.720 -9.299 1.00 93.75 90 ASN A C 1
ATOM 731 O O . ASN A 1 90 ? 17.767 4.760 -9.046 1.00 93.75 90 ASN A O 1
ATOM 735 N N . LYS A 1 91 ? 16.572 3.520 -10.482 1.00 94.50 91 LYS A N 1
ATOM 736 C CA . LYS A 1 91 ? 16.534 4.531 -11.548 1.00 94.50 91 LYS A CA 1
ATOM 737 C C . LYS A 1 91 ? 15.608 5.712 -11.227 1.00 94.50 91 LYS A C 1
ATOM 739 O O . LYS A 1 91 ? 15.872 6.819 -11.691 1.00 94.50 91 LYS A O 1
ATOM 744 N N . VAL A 1 92 ? 14.519 5.490 -10.486 1.00 95.00 92 VAL A N 1
ATOM 745 C CA . VAL A 1 92 ? 13.463 6.501 -10.280 1.00 95.00 92 VAL A CA 1
ATOM 746 C C . VAL A 1 92 ? 13.475 7.147 -8.897 1.00 95.00 92 VAL A C 1
ATOM 748 O O . VAL A 1 92 ? 12.958 8.255 -8.754 1.00 95.00 92 VAL A O 1
ATOM 751 N N . ILE A 1 93 ? 14.042 6.489 -7.881 1.00 95.38 93 ILE A N 1
ATOM 752 C CA . ILE A 1 93 ? 14.059 7.028 -6.517 1.00 95.38 93 ILE A CA 1
ATOM 753 C C . ILE A 1 93 ? 15.116 8.127 -6.341 1.00 95.38 93 ILE A C 1
ATOM 755 O O . ILE A 1 93 ? 16.160 8.103 -6.999 1.00 95.38 93 ILE A O 1
ATOM 759 N N . PRO A 1 94 ? 14.901 9.069 -5.404 1.00 94.06 94 PRO A N 1
ATOM 760 C CA . PRO A 1 94 ? 15.900 10.073 -5.064 1.00 94.06 94 PRO A CA 1
ATOM 761 C C . PRO A 1 94 ? 17.214 9.448 -4.559 1.00 94.06 94 PRO A C 1
ATOM 763 O O . PRO A 1 94 ? 17.168 8.452 -3.832 1.00 94.06 94 PRO A O 1
ATOM 766 N N . PRO A 1 95 ? 18.379 10.078 -4.814 1.00 91.62 95 PRO A N 1
ATOM 767 C CA . PRO A 1 95 ? 19.665 9.602 -4.296 1.00 91.62 95 PRO A CA 1
ATOM 768 C C . PRO A 1 95 ? 19.701 9.462 -2.768 1.00 91.62 95 PRO A C 1
ATOM 770 O O . PRO A 1 95 ? 20.336 8.555 -2.242 1.00 91.62 95 PRO A O 1
ATOM 773 N N . SER A 1 96 ? 18.971 10.314 -2.039 1.00 90.06 96 SER A N 1
ATOM 774 C CA . SER A 1 96 ? 18.879 10.225 -0.577 1.00 90.06 96 SER A CA 1
ATOM 775 C C . SER A 1 96 ? 18.281 8.903 -0.091 1.00 90.06 96 SER A C 1
ATOM 777 O O . SER A 1 96 ? 18.672 8.418 0.962 1.00 90.06 96 SER A O 1
ATOM 779 N N . TRP A 1 97 ? 17.376 8.289 -0.858 1.00 92.69 97 TRP A N 1
ATOM 780 C CA . TRP A 1 97 ? 16.788 6.992 -0.510 1.00 92.69 97 TRP A CA 1
ATOM 781 C C . TRP A 1 97 ? 17.714 5.826 -0.861 1.00 92.69 97 TRP A C 1
ATOM 783 O O . TRP A 1 97 ? 17.665 4.791 -0.203 1.00 92.69 97 TRP A O 1
ATOM 793 N N . GLN A 1 98 ? 18.579 6.001 -1.864 1.00 89.00 98 GLN A N 1
ATOM 794 C CA . GLN A 1 98 ? 19.588 5.006 -2.242 1.00 89.00 98 GLN A CA 1
ATOM 795 C C . GLN A 1 98 ? 20.683 4.880 -1.180 1.00 89.00 98 GLN A C 1
ATOM 797 O O . GLN A 1 98 ? 21.177 3.785 -0.930 1.00 89.00 98 GLN A O 1
ATOM 802 N N . ASN A 1 99 ? 21.044 5.999 -0.550 1.00 88.12 99 ASN A N 1
ATOM 803 C CA . ASN A 1 99 ? 22.090 6.038 0.469 1.00 88.12 99 ASN A CA 1
ATOM 804 C C . ASN A 1 99 ? 21.629 5.452 1.815 1.00 88.12 99 ASN A C 1
ATOM 806 O O . ASN A 1 99 ? 22.453 4.948 2.572 1.00 88.12 99 ASN A O 1
ATOM 810 N N . GLU A 1 100 ? 20.324 5.494 2.106 1.00 88.88 100 GLU A N 1
ATOM 811 C CA . GLU A 1 100 ? 19.744 5.037 3.377 1.00 88.88 100 GLU A CA 1
ATOM 812 C C . GLU A 1 100 ? 18.529 4.106 3.172 1.00 88.88 100 GLU A C 1
ATOM 814 O O . GLU A 1 100 ? 17.427 4.390 3.650 1.00 88.88 100 GLU A O 1
ATOM 819 N N . PRO A 1 101 ? 18.692 2.952 2.498 1.00 82.88 101 PRO A N 1
ATOM 820 C CA . PRO A 1 101 ? 17.569 2.075 2.159 1.00 82.88 101 PRO A CA 1
ATOM 821 C C . PRO A 1 101 ? 16.891 1.479 3.402 1.00 82.88 101 PRO A C 1
ATOM 823 O O . PRO A 1 101 ? 15.683 1.249 3.404 1.00 82.88 101 PRO A O 1
ATOM 826 N N . GLY A 1 102 ? 17.643 1.282 4.493 1.00 87.31 102 GLY A N 1
ATOM 827 C CA . GLY A 1 102 ? 17.103 0.807 5.771 1.00 87.31 102 GLY A CA 1
ATOM 828 C C . GLY A 1 102 ? 16.108 1.781 6.413 1.00 87.31 102 GLY A C 1
ATOM 829 O O . GLY A 1 102 ? 15.149 1.343 7.039 1.00 87.31 102 GLY A O 1
ATOM 830 N N . GLY A 1 103 ? 16.276 3.090 6.198 1.00 88.69 103 GLY A N 1
ATOM 831 C CA . GLY A 1 103 ? 15.331 4.122 6.647 1.00 88.69 103 GLY A CA 1
ATOM 832 C C . GLY A 1 103 ? 14.146 4.333 5.698 1.00 88.69 103 GLY A C 1
ATOM 833 O O . GLY A 1 103 ? 13.342 5.241 5.915 1.00 88.69 103 GLY A O 1
ATOM 834 N N . LYS A 1 104 ? 14.069 3.539 4.619 1.00 93.62 104 LYS A N 1
ATOM 835 C CA . LYS A 1 104 ? 13.090 3.674 3.530 1.00 93.62 104 LYS A CA 1
ATOM 836 C C . LYS A 1 104 ? 12.374 2.373 3.176 1.00 93.62 104 LYS A C 1
ATOM 838 O O . LYS A 1 104 ? 11.837 2.227 2.081 1.00 93.62 104 LYS A O 1
ATOM 843 N N . ILE A 1 105 ? 12.356 1.411 4.099 1.00 94.19 105 ILE A N 1
ATOM 844 C CA . ILE A 1 105 ? 11.789 0.075 3.867 1.00 94.19 105 ILE A CA 1
ATOM 845 C C . ILE A 1 105 ? 10.317 0.153 3.449 1.00 94.19 105 ILE A C 1
ATOM 847 O O . ILE A 1 105 ? 9.915 -0.557 2.526 1.00 94.19 105 ILE A O 1
ATOM 851 N N . LEU A 1 106 ? 9.516 1.008 4.091 1.00 95.50 106 LEU A N 1
ATOM 852 C CA . LEU A 1 106 ? 8.089 1.134 3.785 1.00 95.50 106 LEU A CA 1
ATOM 853 C C . LEU A 1 106 ? 7.876 1.754 2.404 1.00 95.50 106 LEU A C 1
ATOM 855 O O . LEU A 1 106 ? 7.144 1.194 1.588 1.00 95.50 106 LEU A O 1
ATOM 859 N N . GLU A 1 107 ? 8.579 2.843 2.096 1.00 96.81 107 GLU A N 1
ATOM 860 C CA . GLU A 1 107 ? 8.479 3.506 0.800 1.00 96.81 107 GLU A CA 1
ATOM 861 C C . GLU A 1 107 ? 8.914 2.586 -0.351 1.00 96.81 107 GLU A C 1
ATOM 863 O O . GLU A 1 107 ? 8.228 2.493 -1.372 1.00 96.81 107 GLU A O 1
ATOM 868 N N . LEU A 1 108 ? 10.019 1.853 -0.177 1.00 95.88 108 LEU A N 1
ATOM 869 C CA . LEU A 1 108 ? 10.505 0.885 -1.163 1.00 95.88 108 LEU A CA 1
ATOM 870 C C . LEU A 1 108 ? 9.541 -0.300 -1.318 1.00 95.88 108 LEU A C 1
ATOM 872 O O . LEU A 1 108 ? 9.300 -0.752 -2.438 1.00 95.88 108 LEU A O 1
ATOM 876 N N . SER A 1 109 ? 8.936 -0.772 -0.224 1.00 96.06 109 SER A N 1
ATOM 877 C CA . SER A 1 109 ? 7.935 -1.848 -0.263 1.00 96.06 109 SER A CA 1
ATOM 878 C C . SER A 1 109 ? 6.685 -1.435 -1.043 1.00 96.06 109 SER A C 1
ATOM 880 O O . SER A 1 109 ? 6.192 -2.210 -1.865 1.00 96.06 109 SER A O 1
ATOM 882 N N . ILE A 1 110 ? 6.204 -0.202 -0.845 1.00 97.44 110 ILE A N 1
ATOM 883 C CA . ILE A 1 110 ? 5.073 0.357 -1.599 1.00 97.44 110 ILE A CA 1
ATOM 884 C C . ILE A 1 110 ? 5.411 0.443 -3.092 1.00 97.44 110 ILE A C 1
ATOM 886 O O . ILE A 1 110 ? 4.599 0.038 -3.925 1.00 97.44 110 ILE A O 1
ATOM 890 N N . LEU A 1 111 ? 6.617 0.904 -3.446 1.00 97.50 111 LEU A N 1
ATOM 891 C CA . LEU A 1 111 ? 7.062 0.943 -4.844 1.00 97.50 111 LEU A CA 1
ATOM 892 C C . LEU A 1 111 ? 7.099 -0.455 -5.468 1.00 97.50 111 LEU A C 1
ATOM 894 O O . LEU A 1 111 ? 6.572 -0.640 -6.563 1.00 97.50 111 LEU A O 1
ATOM 898 N N . HIS A 1 112 ? 7.649 -1.452 -4.770 1.00 95.81 112 HIS A N 1
ATOM 899 C CA . HIS A 1 112 ? 7.668 -2.832 -5.255 1.00 95.81 112 HIS A CA 1
ATOM 900 C C . HIS A 1 112 ? 6.259 -3.387 -5.496 1.00 95.81 112 HIS A C 1
ATOM 902 O O . HIS A 1 112 ? 6.022 -3.998 -6.541 1.00 95.81 112 HIS A O 1
ATOM 908 N N . LEU A 1 113 ? 5.324 -3.171 -4.566 1.00 96.75 113 LEU A N 1
ATOM 909 C CA . LEU A 1 113 ? 3.930 -3.604 -4.709 1.00 96.75 113 LEU A CA 1
ATOM 910 C C . LEU A 1 113 ? 3.270 -2.953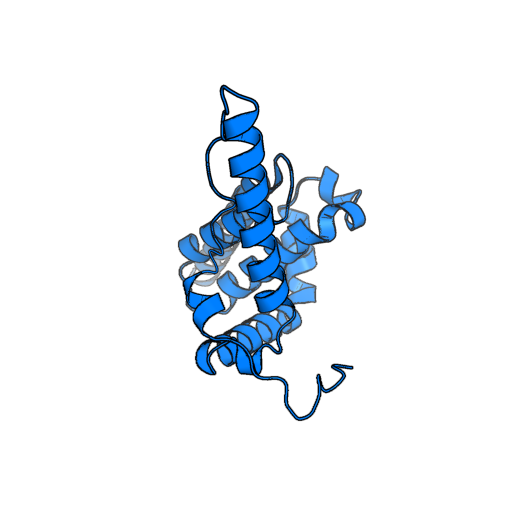 -5.929 1.00 96.75 113 LEU A C 1
ATOM 912 O O . LEU A 1 113 ? 2.771 -3.656 -6.808 1.00 96.75 113 LEU A O 1
ATOM 916 N N . ALA A 1 114 ? 3.342 -1.625 -6.019 1.00 97.31 114 ALA A N 1
ATOM 917 C CA . ALA A 1 114 ? 2.701 -0.852 -7.075 1.00 97.31 114 ALA A CA 1
ATOM 918 C C . ALA A 1 114 ? 3.280 -1.157 -8.465 1.00 97.31 114 ALA A C 1
ATOM 920 O O . ALA A 1 114 ? 2.530 -1.362 -9.418 1.00 97.31 114 ALA A O 1
ATOM 921 N N . MET A 1 115 ? 4.608 -1.245 -8.598 1.00 96.00 115 MET A N 1
ATOM 922 C CA . MET A 1 115 ? 5.248 -1.593 -9.872 1.00 96.00 115 MET A CA 1
ATOM 923 C C . MET A 1 115 ? 4.874 -3.006 -10.332 1.00 96.00 115 MET A C 1
ATOM 925 O O . MET A 1 115 ? 4.630 -3.220 -11.519 1.00 96.00 115 MET A O 1
ATOM 929 N N . SER A 1 116 ? 4.760 -3.956 -9.398 1.00 95.06 116 SER A N 1
ATOM 930 C CA . SER A 1 116 ? 4.351 -5.335 -9.705 1.00 95.06 116 SER A CA 1
ATOM 931 C C . SER A 1 116 ? 2.911 -5.424 -10.172 1.00 95.06 116 SER A C 1
ATOM 933 O O . SER A 1 116 ? 2.620 -6.151 -11.121 1.00 95.06 116 SER A O 1
ATOM 935 N N . GLU A 1 117 ? 2.017 -4.667 -9.541 1.00 94.81 117 GLU A N 1
ATOM 936 C CA . GLU A 1 117 ? 0.633 -4.586 -9.981 1.00 94.81 117 GLU A CA 1
ATOM 937 C C . GLU A 1 117 ? 0.522 -3.939 -11.369 1.00 94.81 117 GLU A C 1
ATOM 939 O O . GLU A 1 117 ? -0.088 -4.537 -12.249 1.00 94.81 117 GLU A O 1
ATOM 944 N N . ILE A 1 118 ? 1.196 -2.807 -11.615 1.00 94.50 118 ILE A N 1
ATOM 945 C CA . ILE A 1 118 ? 1.215 -2.132 -12.929 1.00 94.50 118 ILE A CA 1
ATOM 946 C C . ILE A 1 118 ? 1.747 -3.050 -14.041 1.00 94.50 118 ILE A C 1
ATOM 948 O O . ILE A 1 118 ? 1.237 -3.027 -15.159 1.00 94.50 118 ILE A O 1
ATOM 952 N N . ALA A 1 119 ? 2.791 -3.835 -13.764 1.00 89.31 119 ALA A N 1
ATOM 953 C CA . ALA A 1 119 ? 3.466 -4.635 -14.784 1.00 89.31 119 ALA A CA 1
ATOM 954 C C . ALA A 1 119 ? 2.763 -5.964 -15.114 1.00 89.31 119 ALA A C 1
ATOM 956 O O . ALA A 1 119 ? 3.045 -6.551 -16.161 1.00 89.31 119 ALA A O 1
ATOM 957 N N . MET A 1 120 ? 1.926 -6.493 -14.214 1.00 82.69 120 MET A N 1
ATOM 958 C CA . MET A 1 120 ? 1.425 -7.873 -14.320 1.00 82.69 120 MET A CA 1
ATOM 959 C C . MET A 1 120 ? -0.074 -8.042 -14.121 1.00 82.69 120 MET A C 1
ATOM 961 O O . MET A 1 120 ? -0.614 -9.087 -14.493 1.00 82.69 120 MET A O 1
ATOM 965 N N . LEU A 1 121 ? -0.743 -7.071 -13.511 1.00 77.00 121 LEU A N 1
ATOM 966 C CA . LEU A 1 121 ? -2.177 -7.121 -13.299 1.00 77.00 121 LEU A CA 1
ATOM 967 C C . LEU A 1 121 ? -2.835 -6.145 -14.270 1.00 77.00 121 LEU A C 1
ATOM 969 O O . LEU A 1 121 ? -2.314 -5.070 -14.542 1.00 77.00 121 LEU A O 1
ATOM 973 N N . ASP A 1 122 ? -4.000 -6.518 -14.791 1.00 84.38 122 ASP A N 1
ATOM 974 C CA . ASP A 1 122 ? -4.800 -5.682 -15.700 1.00 84.38 122 ASP A CA 1
ATOM 975 C C . ASP A 1 122 ? -5.504 -4.530 -14.942 1.00 84.38 122 ASP A C 1
ATOM 977 O O . ASP A 1 122 ? -6.625 -4.121 -15.248 1.00 84.38 122 ASP A O 1
ATOM 981 N N . THR A 1 123 ? -4.861 -4.036 -13.877 1.00 89.88 123 THR A N 1
ATOM 982 C CA . THR A 1 123 ? -5.316 -2.904 -13.079 1.00 89.88 123 THR A CA 1
ATOM 983 C C . THR A 1 123 ? -4.874 -1.621 -13.774 1.00 89.88 123 THR A C 1
ATOM 985 O O . THR A 1 123 ? -3.715 -1.456 -14.158 1.00 89.88 123 THR A O 1
ATOM 988 N N . ARG A 1 124 ? -5.787 -0.656 -13.915 1.00 94.00 124 ARG A N 1
ATOM 989 C CA . ARG A 1 124 ? -5.448 0.654 -14.487 1.00 94.00 124 ARG A CA 1
ATOM 990 C C . ARG A 1 124 ? -4.374 1.326 -13.636 1.00 94.00 124 ARG A C 1
ATOM 992 O O . ARG A 1 124 ? -4.596 1.563 -12.451 1.00 94.00 124 ARG A O 1
ATOM 999 N N . HIS A 1 125 ? -3.258 1.711 -14.251 1.00 94.56 125 HIS A N 1
ATOM 1000 C CA . HIS A 1 125 ? -2.118 2.307 -13.547 1.00 94.56 125 HIS A CA 1
ATOM 1001 C C . HIS A 1 125 ? -2.499 3.528 -12.692 1.00 94.56 125 HIS A C 1
ATOM 1003 O O . HIS A 1 125 ? -1.921 3.718 -11.629 1.00 94.56 125 HIS A O 1
ATOM 1009 N N . GLN A 1 126 ? -3.489 4.338 -13.102 1.00 95.88 126 GLN A N 1
ATOM 1010 C CA . GLN A 1 126 ? -3.940 5.484 -12.300 1.00 95.88 126 GLN A CA 1
ATOM 1011 C C . GLN A 1 126 ? -4.492 5.057 -10.937 1.00 95.88 126 GLN A C 1
ATOM 1013 O O . GLN A 1 126 ? -4.246 5.739 -9.948 1.00 95.88 126 GLN A O 1
ATOM 1018 N N . ILE A 1 127 ? -5.212 3.931 -10.889 1.00 96.00 127 ILE A N 1
ATOM 1019 C CA . ILE A 1 127 ? -5.749 3.374 -9.645 1.00 96.00 127 ILE A CA 1
ATOM 1020 C C . ILE A 1 127 ? -4.577 2.940 -8.769 1.00 96.00 127 ILE A C 1
ATOM 1022 O O . ILE A 1 127 ? -4.447 3.428 -7.656 1.00 96.00 127 ILE A O 1
ATOM 1026 N N . VAL A 1 128 ? -3.658 2.135 -9.310 1.00 97.12 128 VAL A N 1
ATOM 1027 C CA . VAL A 1 128 ? -2.491 1.635 -8.562 1.00 97.12 128 VAL A CA 1
ATOM 1028 C C . VAL A 1 128 ? -1.647 2.773 -7.983 1.00 97.12 128 VAL A C 1
ATOM 1030 O O . VAL A 1 128 ? -1.214 2.706 -6.837 1.00 97.12 128 VAL A O 1
ATOM 1033 N N . ILE A 1 129 ? -1.426 3.841 -8.756 1.00 97.56 129 ILE A N 1
ATOM 1034 C CA . ILE A 1 129 ? -0.674 5.015 -8.296 1.00 97.56 129 ILE A CA 1
ATOM 1035 C C . ILE A 1 129 ? -1.407 5.725 -7.155 1.00 97.56 129 ILE A C 1
ATOM 1037 O O . ILE A 1 129 ? -0.764 6.095 -6.176 1.00 97.56 129 ILE A O 1
ATOM 1041 N N . ASN A 1 130 ? -2.723 5.916 -7.262 1.00 96.25 130 ASN A N 1
ATOM 1042 C CA . ASN A 1 130 ? -3.503 6.566 -6.210 1.00 96.25 130 ASN A CA 1
ATOM 1043 C C . ASN A 1 130 ? -3.499 5.737 -4.916 1.00 96.25 130 ASN A C 1
ATOM 1045 O O . ASN A 1 130 ? -3.178 6.279 -3.863 1.00 96.25 130 ASN A O 1
ATOM 1049 N N . GLU A 1 131 ? -3.732 4.425 -5.008 1.00 95.38 131 GLU A N 1
ATOM 1050 C CA . GLU A 1 131 ? -3.700 3.521 -3.849 1.00 95.38 131 GLU A CA 1
ATOM 1051 C C . GLU A 1 131 ? -2.310 3.480 -3.195 1.00 95.38 131 GLU A C 1
ATOM 1053 O O . GLU A 1 131 ? -2.180 3.515 -1.973 1.00 95.38 131 GLU A O 1
ATOM 1058 N N . ALA A 1 132 ? -1.235 3.486 -3.992 1.00 97.12 132 ALA A N 1
ATOM 1059 C CA . ALA A 1 132 ? 0.130 3.555 -3.471 1.00 97.12 132 ALA A CA 1
ATOM 1060 C C . ALA A 1 132 ? 0.406 4.872 -2.726 1.00 97.12 132 ALA A C 1
ATOM 1062 O O . ALA A 1 132 ? 1.117 4.888 -1.720 1.00 97.12 132 ALA A O 1
ATOM 1063 N N . VAL A 1 133 ? -0.156 5.983 -3.206 1.00 95.75 133 VAL A N 1
ATOM 1064 C CA . VAL A 1 133 ? -0.064 7.286 -2.536 1.00 95.75 133 VAL A CA 1
ATOM 1065 C C . VAL A 1 133 ? -0.854 7.288 -1.231 1.00 95.75 133 VAL A C 1
ATOM 1067 O O . VAL A 1 133 ? -0.376 7.852 -0.248 1.00 95.75 133 VAL A O 1
ATOM 1070 N N . ASP A 1 134 ? -2.021 6.655 -1.189 1.00 93.69 134 ASP A N 1
ATOM 1071 C CA . ASP A 1 134 ? -2.829 6.579 0.028 1.00 93.69 134 ASP A CA 1
ATOM 1072 C C . ASP A 1 134 ? -2.194 5.657 1.081 1.00 93.69 134 ASP A C 1
ATOM 1074 O O . ASP A 1 134 ? -2.117 6.038 2.251 1.00 93.69 134 ASP A O 1
ATOM 1078 N N . LEU A 1 135 ? -1.584 4.537 0.672 1.00 94.25 135 LEU A N 1
ATOM 1079 C CA . LEU A 1 135 ? -0.717 3.733 1.546 1.00 94.25 135 LEU A CA 1
ATOM 1080 C C . LEU A 1 135 ? 0.463 4.545 2.093 1.00 94.25 135 LEU A C 1
ATOM 1082 O O . LEU A 1 135 ? 0.798 4.436 3.271 1.00 94.25 135 LEU A O 1
ATOM 1086 N N . ALA A 1 136 ? 1.078 5.385 1.260 1.00 94.88 136 ALA A N 1
ATOM 1087 C CA . ALA A 1 136 ? 2.186 6.229 1.686 1.00 94.88 136 ALA A CA 1
ATOM 1088 C C . ALA A 1 136 ? 1.749 7.305 2.687 1.00 94.88 136 ALA A C 1
ATOM 1090 O O . ALA A 1 136 ? 2.496 7.592 3.611 1.00 94.88 136 ALA A O 1
ATOM 1091 N N . LYS A 1 137 ? 0.556 7.895 2.537 1.00 92.00 137 LYS A N 1
ATOM 1092 C CA . LYS A 1 137 ? 0.013 8.838 3.535 1.00 92.00 137 LYS A CA 1
ATOM 1093 C C . LYS A 1 137 ? -0.249 8.155 4.875 1.00 92.00 137 LYS A C 1
ATOM 1095 O O . LYS A 1 137 ? -0.128 8.795 5.909 1.00 92.00 137 LYS A O 1
ATOM 1100 N N . ARG A 1 138 ? -0.633 6.877 4.838 1.00 89.12 138 ARG A N 1
ATOM 1101 C CA . ARG A 1 138 ? -0.941 6.089 6.032 1.00 89.12 138 ARG A CA 1
ATOM 1102 C C . ARG A 1 138 ? 0.303 5.675 6.811 1.00 89.12 138 ARG A C 1
ATOM 1104 O O . ARG A 1 138 ? 0.285 5.696 8.034 1.00 89.12 138 ARG A O 1
ATOM 1111 N N . PHE A 1 139 ? 1.343 5.231 6.108 1.00 90.94 139 PHE A N 1
ATOM 1112 C CA . PHE A 1 139 ? 2.471 4.526 6.726 1.00 90.94 139 PHE A CA 1
ATOM 1113 C C . PHE A 1 139 ? 3.817 5.238 6.587 1.00 90.94 139 PHE A C 1
ATOM 1115 O O . PHE A 1 139 ? 4.802 4.773 7.154 1.00 90.94 139 PHE A O 1
ATOM 1122 N N . CYS A 1 140 ? 3.900 6.313 5.806 1.00 92.69 140 CYS A N 1
ATOM 1123 C CA . CYS A 1 140 ? 5.148 7.022 5.557 1.00 92.69 140 CYS A CA 1
ATOM 1124 C C . CYS A 1 140 ? 5.019 8.505 5.901 1.00 92.69 140 CYS A C 1
ATOM 1126 O O . CYS A 1 140 ? 3.937 9.085 5.870 1.00 92.69 140 CYS A O 1
ATOM 1128 N N . ASP A 1 141 ? 6.164 9.136 6.148 1.00 87.06 141 ASP A N 1
ATOM 1129 C CA . ASP A 1 141 ? 6.218 10.514 6.620 1.00 87.06 141 ASP A CA 1
ATOM 1130 C C . ASP A 1 141 ? 6.669 11.519 5.555 1.00 87.06 141 ASP A C 1
ATOM 1132 O O . ASP A 1 141 ? 7.301 11.209 4.533 1.00 87.06 141 ASP A O 1
ATOM 1136 N N . GLY A 1 142 ? 6.381 12.788 5.845 1.00 89.19 142 GLY A N 1
ATOM 1137 C CA . GLY A 1 142 ? 6.917 13.936 5.127 1.00 89.19 142 GLY A CA 1
ATOM 1138 C C . GLY A 1 142 ? 6.584 13.917 3.636 1.00 89.19 142 GLY A C 1
ATOM 1139 O O . GLY A 1 142 ? 5.427 13.926 3.225 1.00 89.19 142 GLY A O 1
ATOM 1140 N N . ALA A 1 143 ? 7.618 13.944 2.794 1.00 92.75 143 ALA A N 1
ATOM 1141 C CA . ALA A 1 143 ? 7.454 14.050 1.346 1.00 92.75 143 ALA A CA 1
ATOM 1142 C C . ALA A 1 143 ? 7.211 12.703 0.634 1.00 92.75 143 ALA A C 1
ATOM 1144 O O . ALA A 1 143 ? 7.071 12.706 -0.594 1.00 92.75 143 ALA A O 1
ATOM 1145 N N . ALA A 1 144 ? 7.165 11.575 1.354 1.00 95.06 144 ALA A N 1
ATOM 1146 C CA . ALA A 1 144 ? 7.075 10.238 0.762 1.00 95.06 144 ALA A CA 1
ATOM 1147 C C . ALA A 1 144 ? 5.892 10.055 -0.213 1.00 95.06 144 ALA A C 1
ATOM 1149 O O . ALA A 1 144 ? 6.151 9.618 -1.339 1.00 95.06 144 ALA A O 1
ATOM 1150 N N . PRO A 1 145 ? 4.642 10.476 0.094 1.00 95.31 145 PRO A N 1
ATOM 1151 C CA . PRO A 1 145 ? 3.520 10.312 -0.839 1.00 95.31 145 PRO A CA 1
ATOM 1152 C C . PRO A 1 145 ? 3.750 11.020 -2.182 1.00 95.31 145 PRO A C 1
ATOM 1154 O O . PRO A 1 145 ? 3.479 10.476 -3.255 1.00 95.31 145 PRO A O 1
ATOM 1157 N N . ARG A 1 146 ? 4.324 12.231 -2.143 1.00 96.38 146 ARG A N 1
ATOM 1158 C CA . ARG A 1 146 ? 4.653 13.011 -3.346 1.00 96.38 146 ARG A CA 1
ATOM 1159 C C . ARG A 1 146 ? 5.771 12.355 -4.156 1.00 96.38 146 ARG A C 1
ATOM 1161 O O . ARG A 1 146 ? 5.701 12.343 -5.385 1.00 96.38 146 ARG A O 1
ATOM 1168 N N . ILE A 1 147 ? 6.795 11.833 -3.481 1.00 97.06 147 ILE A N 1
ATOM 1169 C CA . ILE A 1 147 ? 7.937 11.168 -4.119 1.00 97.06 147 ILE A CA 1
ATOM 1170 C C . ILE A 1 147 ? 7.486 9.867 -4.789 1.00 97.06 147 ILE A C 1
ATOM 1172 O O . ILE A 1 147 ? 7.797 9.662 -5.961 1.00 97.06 147 ILE A O 1
ATOM 1176 N N . ILE A 1 148 ? 6.698 9.037 -4.098 1.00 97.81 148 ILE A N 1
ATOM 1177 C CA . ILE A 1 148 ? 6.154 7.776 -4.627 1.00 97.81 148 ILE A CA 1
ATOM 1178 C C . ILE A 1 148 ? 5.311 8.028 -5.882 1.00 97.81 148 ILE A C 1
ATOM 1180 O O . ILE A 1 148 ? 5.548 7.391 -6.908 1.00 97.81 148 ILE A O 1
ATOM 1184 N N . ASN A 1 149 ? 4.414 9.023 -5.861 1.00 97.81 149 ASN A N 1
ATOM 1185 C CA . ASN A 1 149 ? 3.652 9.426 -7.051 1.00 97.81 149 ASN A CA 1
ATOM 1186 C C . ASN A 1 149 ? 4.573 9.771 -8.240 1.00 97.81 149 ASN A C 1
ATOM 1188 O O . ASN A 1 149 ? 4.335 9.335 -9.367 1.00 97.81 149 ASN A O 1
ATOM 1192 N N . GLY A 1 150 ? 5.641 10.541 -8.000 1.00 97.50 150 GLY A N 1
ATOM 1193 C CA . GLY A 1 150 ? 6.616 10.910 -9.032 1.00 97.50 150 GLY A CA 1
ATOM 1194 C C . GLY A 1 150 ? 7.406 9.718 -9.586 1.00 97.50 150 GLY A C 1
ATOM 1195 O O . GLY A 1 150 ? 7.586 9.608 -10.803 1.00 97.50 150 GLY A O 1
ATOM 1196 N N . CYS A 1 151 ? 7.829 8.804 -8.709 1.00 97.44 151 CYS A N 1
ATOM 1197 C CA . CYS A 1 151 ? 8.549 7.586 -9.078 1.00 97.44 151 CYS A CA 1
ATOM 1198 C C . CYS A 1 151 ? 7.687 6.679 -9.965 1.00 97.44 151 CYS A C 1
ATOM 1200 O O . CYS A 1 151 ? 8.124 6.277 -11.042 1.00 97.44 151 CYS A O 1
ATOM 1202 N N . LEU A 1 152 ? 6.441 6.410 -9.558 1.00 97.75 152 LEU A N 1
ATOM 1203 C CA . LEU A 1 152 ? 5.543 5.515 -10.293 1.00 97.75 152 LEU A CA 1
ATOM 1204 C C . LEU A 1 152 ? 5.129 6.084 -11.655 1.00 97.75 152 LEU A C 1
ATOM 1206 O O . LEU A 1 152 ? 5.066 5.342 -12.633 1.00 97.75 152 LEU A O 1
ATOM 1210 N N . ARG A 1 153 ? 4.913 7.404 -11.758 1.00 96.19 153 ARG A N 1
ATOM 1211 C CA . ARG A 1 153 ? 4.673 8.064 -13.054 1.00 96.19 153 ARG A CA 1
ATOM 1212 C C . ARG A 1 153 ? 5.871 7.953 -13.991 1.00 96.19 153 ARG A C 1
ATOM 1214 O O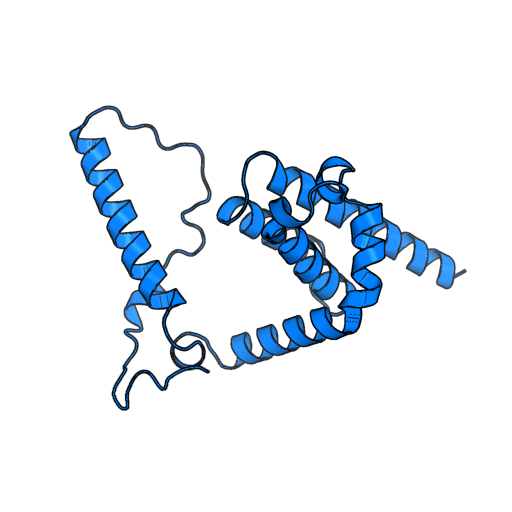 . ARG A 1 153 ? 5.685 7.724 -15.183 1.00 96.19 153 ARG A O 1
ATOM 1221 N N . SER A 1 154 ? 7.084 8.116 -13.462 1.00 96.19 154 SER A N 1
ATOM 1222 C CA . SER A 1 154 ? 8.312 7.989 -14.257 1.00 96.19 154 SER A CA 1
ATOM 1223 C C . SER A 1 154 ? 8.504 6.556 -14.748 1.00 96.19 154 SER A C 1
ATOM 1225 O O . SER A 1 154 ? 8.748 6.350 -15.932 1.00 96.19 154 SER A O 1
ATOM 1227 N N . PHE A 1 155 ? 8.299 5.575 -13.866 1.00 95.00 155 PHE A N 1
ATOM 1228 C CA . PHE A 1 155 ? 8.334 4.154 -14.204 1.00 95.00 155 PHE A CA 1
ATOM 1229 C C . PHE A 1 155 ? 7.319 3.787 -15.295 1.00 95.00 155 PHE A C 1
ATOM 1231 O O . PHE A 1 155 ? 7.683 3.167 -16.291 1.00 95.00 155 PHE A O 1
ATOM 1238 N N . TYR A 1 156 ? 6.060 4.209 -15.148 1.00 93.62 156 TYR A N 1
ATOM 1239 C CA . TYR A 1 156 ? 5.019 3.915 -16.134 1.00 93.62 156 TYR A CA 1
ATOM 1240 C C . TYR A 1 156 ? 5.332 4.519 -17.512 1.00 93.62 156 TYR A C 1
ATOM 1242 O O . TYR A 1 156 ? 5.176 3.847 -18.529 1.00 93.62 156 TYR A O 1
ATOM 1250 N N . ARG A 1 157 ? 5.841 5.757 -17.558 1.00 93.38 157 ARG A N 1
ATOM 1251 C CA . ARG A 1 157 ? 6.253 6.398 -18.816 1.00 93.38 157 ARG A CA 1
ATOM 1252 C C . ARG A 1 157 ? 7.368 5.619 -19.519 1.00 93.38 157 ARG A C 1
ATOM 1254 O O . ARG A 1 157 ? 7.323 5.470 -20.736 1.00 93.38 157 ARG A O 1
ATOM 1261 N N . ASP A 1 158 ? 8.350 5.122 -18.772 1.00 90.94 158 ASP A N 1
ATOM 1262 C CA . ASP A 1 158 ? 9.432 4.313 -19.341 1.00 90.94 158 ASP A CA 1
ATOM 1263 C C . ASP A 1 158 ? 8.892 2.999 -19.931 1.00 90.94 158 ASP A C 1
ATOM 1265 O O . ASP A 1 158 ? 9.257 2.634 -21.049 1.00 90.94 158 ASP A O 1
ATOM 1269 N N . LEU A 1 159 ? 7.947 2.342 -19.246 1.00 88.69 159 LEU A N 1
ATOM 1270 C CA . LEU A 1 159 ? 7.263 1.155 -19.770 1.00 88.69 159 LEU A CA 1
ATOM 1271 C C . LEU A 1 159 ? 6.486 1.439 -21.066 1.00 88.69 159 LEU A C 1
ATOM 1273 O O . LEU A 1 159 ? 6.540 0.635 -21.999 1.00 88.69 159 LEU A O 1
ATOM 1277 N N . GLU A 1 160 ? 5.775 2.568 -21.155 1.00 89.06 160 GLU A N 1
ATOM 1278 C CA . GLU A 1 160 ? 5.055 2.958 -22.378 1.00 89.06 160 GLU A CA 1
ATOM 1279 C C . GLU A 1 160 ? 6.002 3.213 -23.557 1.00 89.06 160 GLU A C 1
ATOM 1281 O O . GLU A 1 160 ? 5.707 2.814 -24.690 1.00 89.06 160 GLU A O 1
ATOM 1286 N N . LEU A 1 161 ? 7.156 3.838 -23.303 1.00 88.38 161 LEU A N 1
ATOM 1287 C CA . LEU A 1 161 ? 8.181 4.073 -24.321 1.00 88.38 161 LEU A CA 1
ATOM 1288 C C . LEU A 1 161 ? 8.792 2.758 -24.816 1.00 88.38 161 LEU A C 1
ATOM 1290 O O . LEU A 1 161 ? 8.912 2.551 -26.023 1.00 88.38 161 LEU A O 1
ATOM 1294 N N . GLU A 1 162 ? 9.122 1.835 -23.912 1.00 85.69 162 GLU A N 1
ATOM 1295 C CA . GLU A 1 162 ? 9.625 0.507 -24.278 1.00 85.69 162 GLU A CA 1
ATOM 1296 C C . GLU A 1 162 ? 8.599 -0.305 -25.078 1.00 85.69 162 GLU A C 1
ATOM 1298 O O . GLU A 1 162 ? 8.953 -0.967 -26.057 1.00 85.69 162 GLU A O 1
ATOM 1303 N N . ALA A 1 163 ? 7.323 -0.248 -24.690 1.00 84.50 163 ALA A N 1
ATOM 1304 C CA . ALA A 1 163 ? 6.245 -0.915 -25.411 1.00 84.50 163 ALA A CA 1
ATOM 1305 C C . ALA A 1 163 ? 6.033 -0.322 -26.812 1.00 84.50 163 ALA A C 1
ATOM 1307 O O . ALA A 1 163 ? 5.738 -1.064 -27.747 1.00 84.50 163 ALA A O 1
ATOM 1308 N N . SER A 1 164 ? 6.206 0.993 -26.964 1.00 83.19 164 SER A N 1
ATOM 1309 C CA . SER A 1 164 ? 6.105 1.684 -28.253 1.00 83.19 164 SER A CA 1
ATOM 1310 C C . SER A 1 164 ? 7.283 1.342 -29.168 1.00 83.19 164 SER A C 1
ATOM 1312 O O . SER A 1 164 ? 7.070 0.997 -30.326 1.00 83.19 164 SER A O 1
ATOM 1314 N N . ASN A 1 165 ? 8.508 1.330 -28.636 1.00 81.19 165 ASN A N 1
ATOM 1315 C CA . ASN A 1 165 ? 9.718 0.995 -29.393 1.00 81.19 165 ASN A CA 1
ATOM 1316 C C . ASN A 1 165 ? 9.758 -0.464 -29.868 1.00 81.19 165 ASN A C 1
ATOM 1318 O O . ASN A 1 165 ? 10.386 -0.748 -30.876 1.00 81.19 165 ASN A O 1
ATOM 1322 N N . LYS A 1 166 ? 9.093 -1.394 -29.168 1.00 73.38 166 LYS A N 1
ATOM 1323 C CA . LYS A 1 166 ? 8.972 -2.804 -29.593 1.00 73.38 166 LYS A CA 1
ATOM 1324 C C . LYS A 1 166 ? 7.925 -3.037 -30.691 1.00 73.38 166 LYS A C 1
ATOM 1326 O O . LYS A 1 166 ? 7.841 -4.147 -31.208 1.00 73.38 166 LYS A O 1
ATOM 1331 N N . ARG A 1 167 ? 7.079 -2.044 -30.984 1.00 65.88 167 ARG A N 1
ATOM 1332 C CA . ARG A 1 167 ? 6.035 -2.109 -32.025 1.00 65.88 167 ARG A CA 1
ATOM 1333 C C . ARG A 1 167 ? 6.478 -1.493 -33.357 1.00 65.88 167 ARG A C 1
ATOM 1335 O O . ARG A 1 167 ? 5.717 -1.578 -34.318 1.00 65.88 167 ARG A O 1
ATOM 1342 N N . VAL A 1 168 ? 7.655 -0.867 -33.383 1.00 51.75 168 VAL A N 1
ATOM 1343 C CA . VAL A 1 168 ? 8.339 -0.336 -34.573 1.00 51.75 168 VAL A CA 1
ATOM 1344 C C . VAL A 1 168 ? 9.384 -1.350 -35.017 1.00 51.75 168 VAL A C 1
ATOM 1346 O O . VAL A 1 168 ? 9.490 -1.563 -36.242 1.00 51.75 168 VAL A O 1
#